Protein AF-A0A2T4RXG4-F1 (afdb_monomer)

Organism: NCBI:txid214473

Nearest PDB structures (foldseek):
  2nm2-assembly1_C  TM=9.886E-01  e=7.897E-06  Staphylococcus aureus
  5f3m-assembly1_A  TM=9.959E-01  e=1.829E-03  Bacillus anthracis str. 'Ames Ancestor'
  1nbu-assembly1_C  TM=9.431E-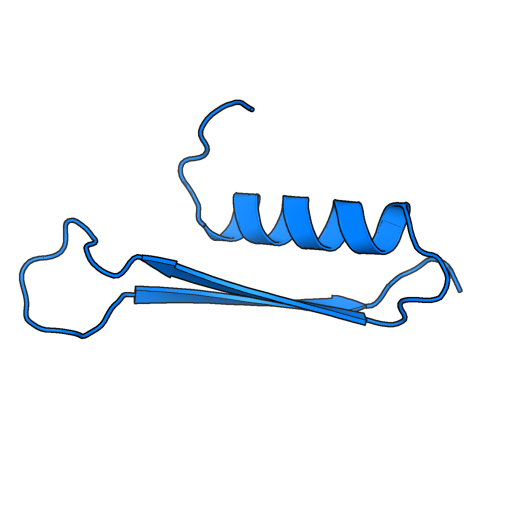01  e=3.457E-03  Mycobacterium tuberculosis
  1z9w-assembly1_A  TM=7.732E-01  e=5.284E-03  Mycobacterium tuberculosis H37Rv
  2cg8-assembly1_D-2  TM=9.631E-01  e=9.226E-01  Streptococcus pneumoniae

Solvent-accessible surface area (backbone atoms only — not comparable to full-atom values): 3740 Å² total; per-residue (Å²): 133,83,89,73,96,46,69,66,59,53,40,48,52,53,39,50,54,50,39,74,74,33,85,86,44,62,60,39,74,39,76,50,72,40,55,80,59,103,59,95,79,89,69,83,52,52,69,53,71,50,76,47,71,38,83,88,118

Sequence (57 aa):
GEPKNLLEHLAALIANRINSHYNRVLETKVRITKEVPPIPGHYDGVGVEITRVNQND

pLDDT: mean 94.79, std 7.64, range [52.53, 98.81]

Structure (mmCIF, N/CA/C/O backbone):
data_AF-A0A2T4RXG4-F1
#
_entry.id   AF-A0A2T4RXG4-F1
#
loop_
_atom_site.group_PDB
_atom_site.id
_atom_site.type_symbol
_atom_site.label_atom_id
_atom_site.label_alt_id
_atom_site.label_comp_id
_atom_site.label_asym_id
_atom_site.label_entity_id
_atom_site.label_seq_id
_atom_site.pdbx_PDB_ins_code
_atom_site.Cartn_x
_atom_site.Cartn_y
_atom_site.Cartn_z
_atom_site.occupancy
_atom_site.B_iso_or_equiv
_atom_site.auth_seq_id
_atom_site.auth_comp_id
_atom_site.auth_asym_id
_atom_site.auth_atom_id
_atom_site.pdbx_PDB_model_num
ATOM 1 N N . GLY A 1 1 ? 7.644 14.421 1.393 1.00 80.69 1 GLY A N 1
ATOM 2 C CA . GLY A 1 1 ? 7.969 13.292 2.287 1.00 80.69 1 GLY A CA 1
ATOM 3 C C . GLY A 1 1 ? 9.306 12.719 1.879 1.00 80.69 1 GLY A C 1
ATOM 4 O O . GLY A 1 1 ? 9.716 12.959 0.751 1.00 80.69 1 GLY A O 1
ATOM 5 N N . GLU A 1 2 ? 9.982 12.004 2.773 1.00 94.88 2 GLU A N 1
ATOM 6 C CA . GLU A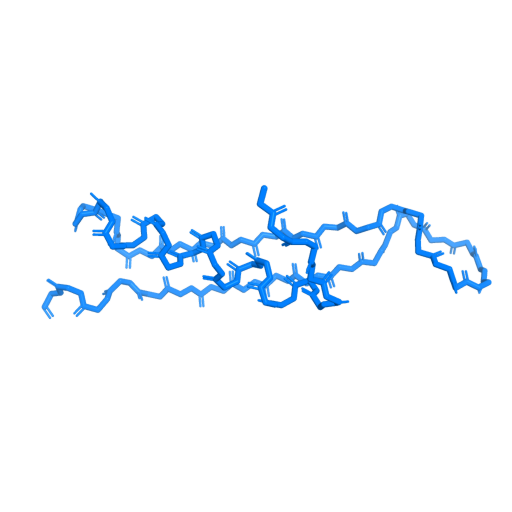 1 2 ? 11.284 11.403 2.460 1.00 94.88 2 GLU A CA 1
ATOM 7 C C . GLU A 1 2 ? 11.146 10.185 1.530 1.00 94.88 2 GLU A C 1
ATOM 9 O O . GLU A 1 2 ? 10.273 9.345 1.788 1.00 94.88 2 GLU A O 1
ATOM 14 N N . PRO A 1 3 ? 11.987 10.055 0.485 1.00 95.94 3 PRO A N 1
ATOM 15 C CA . PRO A 1 3 ? 12.001 8.883 -0.387 1.00 95.94 3 PRO A CA 1
ATOM 16 C C . PRO A 1 3 ? 12.211 7.576 0.388 1.00 95.94 3 PRO A C 1
ATOM 18 O O . PRO A 1 3 ? 12.905 7.537 1.405 1.00 95.94 3 PRO A O 1
ATOM 21 N N . LYS A 1 4 ? 11.617 6.487 -0.107 1.00 96.50 4 LYS A N 1
ATOM 22 C CA . LYS A 1 4 ? 11.770 5.133 0.444 1.00 96.50 4 LYS A CA 1
ATOM 23 C C . LYS A 1 4 ? 12.235 4.182 -0.652 1.00 96.50 4 LYS A C 1
ATOM 25 O O . LYS A 1 4 ? 11.848 4.333 -1.806 1.00 96.50 4 LYS A O 1
ATOM 30 N N . ASN A 1 5 ? 13.038 3.193 -0.268 1.00 96.75 5 ASN A N 1
ATOM 31 C CA . ASN A 1 5 ? 13.621 2.227 -1.205 1.00 96.75 5 ASN A CA 1
ATOM 32 C C . ASN A 1 5 ? 12.635 1.127 -1.623 1.00 96.75 5 ASN A C 1
ATOM 34 O O . ASN A 1 5 ? 12.755 0.577 -2.712 1.00 96.75 5 ASN A O 1
ATOM 38 N N . LEU A 1 6 ? 11.678 0.804 -0.750 1.00 98.06 6 LEU A N 1
ATOM 39 C CA . LEU A 1 6 ? 10.766 -0.327 -0.899 1.00 98.06 6 LEU A CA 1
ATOM 40 C C . LEU A 1 6 ? 9.333 0.156 -1.126 1.00 98.06 6 LEU A C 1
ATOM 42 O O . LEU A 1 6 ? 8.846 1.025 -0.390 1.00 98.06 6 LEU A O 1
ATOM 46 N N . LEU A 1 7 ? 8.644 -0.439 -2.103 1.00 98.31 7 LEU A N 1
ATOM 47 C CA . LEU A 1 7 ? 7.227 -0.157 -2.352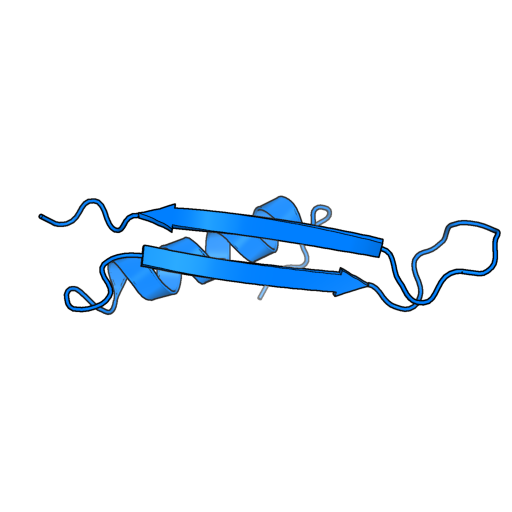 1.00 98.31 7 LEU A CA 1
ATOM 48 C C . LEU A 1 7 ? 6.366 -0.646 -1.182 1.00 98.31 7 LEU A C 1
ATOM 50 O O . LEU A 1 7 ? 5.365 -0.024 -0.850 1.00 98.31 7 LEU A O 1
ATOM 54 N N . GLU A 1 8 ? 6.805 -1.698 -0.499 1.00 98.50 8 GLU A N 1
ATOM 55 C CA . GLU A 1 8 ? 6.196 -2.276 0.694 1.00 98.50 8 GLU A CA 1
ATOM 56 C C . GLU A 1 8 ? 6.133 -1.260 1.834 1.00 98.50 8 GLU A C 1
ATOM 58 O O . GLU A 1 8 ? 5.104 -1.124 2.495 1.00 98.50 8 GLU A O 1
ATOM 63 N N . HIS A 1 9 ? 7.216 -0.501 2.041 1.00 98.12 9 HIS A N 1
ATOM 64 C CA . HIS A 1 9 ? 7.256 0.537 3.068 1.00 98.12 9 HIS A CA 1
ATOM 65 C C . HIS A 1 9 ? 6.256 1.646 2.736 1.00 98.12 9 HIS A C 1
ATOM 67 O O . HIS A 1 9 ? 5.519 2.101 3.609 1.00 98.12 9 HIS A O 1
ATOM 73 N N . LEU A 1 10 ? 6.198 2.067 1.471 1.00 98.06 10 LEU A N 1
ATOM 74 C CA . LEU A 1 10 ? 5.254 3.091 1.038 1.00 98.06 10 LEU A CA 1
ATOM 75 C C . LEU A 1 10 ? 3.801 2.608 1.157 1.00 98.06 10 LEU A C 1
ATOM 77 O O . LEU A 1 10 ? 2.964 3.329 1.698 1.00 98.06 10 LEU A O 1
ATOM 81 N N . ALA A 1 11 ? 3.512 1.380 0.726 1.00 98.50 11 ALA A N 1
ATOM 82 C CA . ALA A 1 11 ? 2.187 0.783 0.833 1.00 98.50 11 ALA A CA 1
ATOM 83 C C . ALA A 1 11 ? 1.744 0.681 2.300 1.00 98.50 11 ALA A C 1
ATOM 85 O O . ALA A 1 11 ? 0.618 1.054 2.630 1.00 98.50 11 ALA A O 1
ATOM 86 N N . ALA A 1 12 ? 2.644 0.262 3.196 1.00 97.88 12 ALA A N 1
ATOM 87 C CA . ALA A 1 12 ? 2.378 0.202 4.628 1.00 97.88 12 ALA A CA 1
ATOM 88 C C . ALA A 1 12 ? 2.123 1.590 5.235 1.00 97.88 12 ALA A C 1
ATOM 90 O O . ALA A 1 12 ? 1.193 1.738 6.022 1.00 97.88 12 ALA A O 1
ATOM 91 N N . LEU A 1 13 ? 2.893 2.616 4.853 1.00 97.44 13 LEU A N 1
ATOM 92 C CA . LEU A 1 13 ? 2.659 3.990 5.309 1.00 97.44 13 LEU A CA 1
ATOM 93 C C . LEU A 1 13 ? 1.278 4.505 4.892 1.00 97.44 13 LEU A C 1
ATOM 95 O O . LEU A 1 13 ? 0.590 5.118 5.708 1.00 97.44 13 LEU A O 1
ATOM 99 N N . ILE A 1 14 ? 0.866 4.246 3.648 1.00 97.69 14 ILE A N 1
ATOM 100 C CA . ILE A 1 14 ? -0.458 4.630 3.144 1.00 97.69 14 ILE A CA 1
ATOM 101 C C . ILE A 1 14 ? -1.552 3.899 3.929 1.00 97.69 14 ILE A C 1
ATOM 103 O O . ILE A 1 14 ? -2.446 4.549 4.469 1.00 97.69 14 ILE A O 1
ATOM 107 N N . ALA A 1 15 ? -1.456 2.570 4.042 1.00 97.81 15 ALA A N 1
ATOM 108 C CA . ALA A 1 15 ? -2.455 1.761 4.737 1.00 97.81 15 ALA A CA 1
ATOM 109 C C . ALA A 1 15 ? -2.595 2.166 6.212 1.00 97.81 15 ALA A C 1
ATOM 111 O O . ALA A 1 15 ? -3.705 2.377 6.696 1.00 97.81 15 ALA A O 1
ATOM 112 N N . ASN A 1 16 ? -1.470 2.358 6.906 1.00 96.44 16 ASN A N 1
ATOM 113 C CA . ASN A 1 16 ? -1.458 2.780 8.303 1.00 96.44 16 ASN A CA 1
ATOM 114 C C . ASN A 1 16 ? -2.069 4.169 8.478 1.00 96.44 16 ASN A C 1
ATOM 116 O O . ASN A 1 16 ? -2.845 4.371 9.404 1.00 96.44 16 ASN A O 1
ATOM 120 N N . ARG A 1 17 ? -1.758 5.114 7.582 1.00 96.56 17 ARG A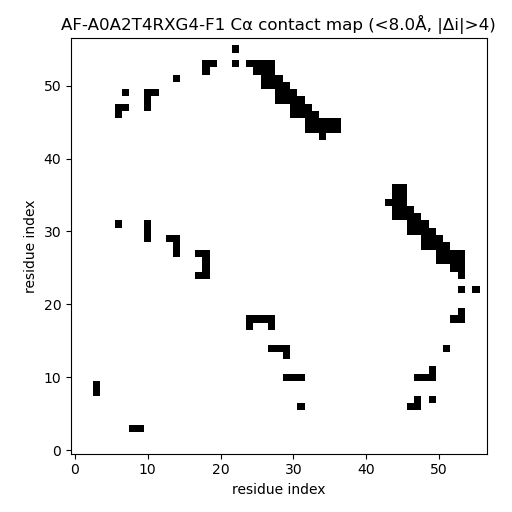 N 1
ATOM 121 C CA . ARG A 1 17 ? -2.326 6.462 7.642 1.00 96.56 17 ARG A CA 1
ATOM 122 C C . ARG A 1 17 ? -3.836 6.453 7.405 1.00 96.56 17 ARG A C 1
ATOM 124 O O . ARG A 1 17 ? -4.549 7.198 8.061 1.00 96.56 17 ARG A O 1
ATOM 131 N N . ILE A 1 18 ? -4.349 5.618 6.507 1.00 96.88 18 ILE A N 1
ATOM 132 C CA . ILE A 1 18 ? -5.800 5.499 6.315 1.00 96.88 18 ILE A CA 1
ATOM 133 C C . ILE A 1 18 ? -6.446 4.882 7.564 1.00 96.88 18 ILE A C 1
ATOM 135 O O . ILE A 1 18 ? -7.339 5.494 8.150 1.00 96.88 18 ILE A O 1
ATOM 139 N N . ASN A 1 19 ? -5.946 3.733 8.027 1.00 95.75 19 ASN A N 1
ATOM 140 C CA . ASN A 1 19 ? -6.511 3.028 9.182 1.00 95.75 19 ASN A CA 1
ATOM 141 C C . ASN A 1 19 ? -6.463 3.872 10.472 1.00 95.75 19 ASN A C 1
ATOM 143 O O . ASN A 1 19 ? -7.420 3.868 11.244 1.00 95.75 19 ASN A O 1
ATOM 147 N N . SER A 1 20 ? -5.390 4.645 10.696 1.00 95.00 20 SER A N 1
ATOM 148 C CA . SER A 1 20 ? -5.239 5.470 11.903 1.00 95.00 20 SER A CA 1
ATOM 149 C C . SER A 1 20 ? -6.122 6.716 11.914 1.00 95.00 20 SER A C 1
ATOM 151 O O . SER A 1 20 ? -6.436 7.229 12.984 1.00 95.00 20 SER A O 1
ATOM 153 N N . HIS A 1 21 ? -6.479 7.247 10.742 1.00 96.00 21 HIS A N 1
ATOM 154 C CA . HIS A 1 21 ? -7.275 8.470 10.633 1.00 96.00 21 HIS A CA 1
ATOM 155 C C . HIS A 1 21 ? -8.778 8.202 10.499 1.00 96.00 21 HIS A C 1
ATOM 157 O O . HIS A 1 21 ? -9.576 9.064 10.867 1.00 96.00 21 HIS A O 1
ATOM 163 N N . TYR A 1 22 ? -9.174 7.032 9.991 1.00 94.75 22 TYR A N 1
ATOM 164 C CA . TYR A 1 22 ? -10.571 6.714 9.708 1.00 94.75 22 TYR A CA 1
ATOM 165 C C . TYR A 1 22 ? -10.988 5.412 10.395 1.00 94.75 22 TYR A C 1
ATOM 167 O O . TYR A 1 22 ? -10.842 4.325 9.846 1.00 94.75 22 TYR A O 1
ATOM 175 N N . ASN A 1 23 ? -11.588 5.529 11.580 1.00 91.94 23 ASN A N 1
ATOM 176 C CA . ASN A 1 23 ? -12.095 4.388 12.353 1.00 91.94 23 ASN A CA 1
ATOM 177 C C . ASN A 1 23 ? -13.215 3.594 11.654 1.00 91.94 23 ASN A C 1
ATOM 179 O O . ASN A 1 23 ? -13.442 2.443 11.985 1.00 91.94 23 ASN A O 1
ATOM 183 N N . ARG A 1 24 ? -13.912 4.184 10.674 1.00 95.00 24 ARG A N 1
ATOM 184 C CA . ARG A 1 24 ? -14.946 3.491 9.882 1.00 95.00 24 ARG A CA 1
ATOM 185 C C . ARG A 1 24 ? -14.384 2.603 8.773 1.00 95.00 24 ARG A C 1
ATOM 187 O O . ARG A 1 24 ? -15.136 1.847 8.166 1.00 95.00 24 ARG A O 1
ATOM 194 N N . VAL A 1 25 ? -13.098 2.736 8.453 1.00 95.94 25 VAL A N 1
ATOM 195 C CA . VAL A 1 25 ? -12.443 1.866 7.475 1.00 95.94 25 VAL A CA 1
ATOM 196 C C . VAL A 1 25 ? -12.070 0.578 8.194 1.00 95.94 25 VAL A C 1
ATOM 198 O O . VAL A 1 25 ? -11.209 0.605 9.063 1.00 95.94 25 VAL A O 1
ATOM 201 N N . LEU A 1 26 ? -12.713 -0.533 7.834 1.00 96.19 26 LEU A N 1
ATOM 202 C CA . LEU A 1 26 ? -12.458 -1.849 8.436 1.00 96.19 26 LEU A CA 1
ATOM 203 C C . LEU A 1 26 ? -11.177 -2.492 7.896 1.00 96.19 26 LEU A C 1
ATOM 205 O O . LEU A 1 26 ? -10.472 -3.210 8.596 1.00 96.19 26 LEU A O 1
ATOM 209 N N . GLU A 1 27 ? -10.862 -2.229 6.632 1.00 97.19 27 GLU A N 1
ATOM 210 C CA . GLU A 1 27 ? -9.711 -2.791 5.942 1.00 97.19 27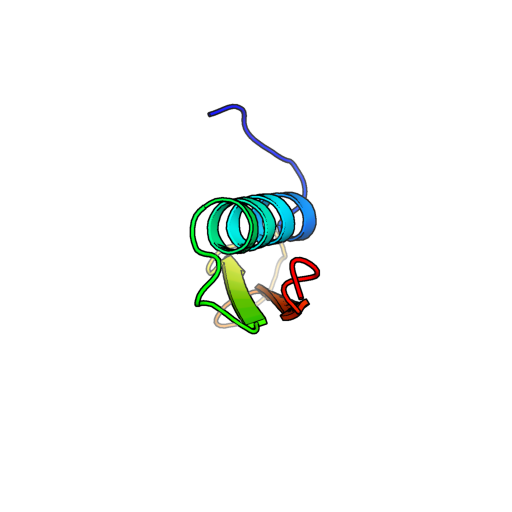 GLU A CA 1
ATOM 211 C C . GLU A 1 27 ? -9.248 -1.828 4.852 1.00 97.19 27 GLU A C 1
ATOM 213 O O . GLU A 1 27 ? -10.060 -1.223 4.151 1.00 97.19 27 GLU A O 1
ATOM 218 N N . THR A 1 28 ? -7.932 -1.715 4.686 1.00 98.12 28 THR A N 1
ATOM 219 C CA . THR A 1 28 ? -7.317 -0.955 3.601 1.00 98.12 28 THR A CA 1
ATOM 220 C C . THR A 1 28 ? -6.496 -1.878 2.711 1.00 98.12 28 THR A C 1
ATOM 222 O O . THR A 1 28 ? -5.549 -2.526 3.168 1.00 98.12 28 THR A O 1
ATOM 225 N N . LYS A 1 29 ? -6.815 -1.884 1.413 1.00 98.56 29 LYS A N 1
ATOM 226 C CA . LYS A 1 29 ? -6.022 -2.532 0.365 1.00 98.56 29 LYS A CA 1
ATOM 227 C C . LYS A 1 29 ? -5.257 -1.479 -0.437 1.00 98.56 29 LYS A C 1
ATOM 229 O O . LYS A 1 29 ? -5.854 -0.532 -0.942 1.00 98.56 29 LYS A O 1
ATOM 234 N N . VAL A 1 30 ? -3.941 -1.645 -0.559 1.00 98.62 30 VAL A N 1
ATOM 235 C CA . VAL A 1 30 ? -3.059 -0.725 -1.294 1.00 98.62 30 VAL A CA 1
ATOM 236 C C . VAL A 1 30 ? -2.284 -1.502 -2.342 1.00 98.62 30 VAL A C 1
ATOM 238 O O . VAL A 1 30 ? -1.555 -2.431 -2.002 1.00 98.62 30 VAL A O 1
ATOM 241 N N . ARG A 1 31 ? -2.395 -1.075 -3.601 1.00 98.62 31 ARG A N 1
ATOM 242 C CA . ARG A 1 31 ? -1.617 -1.586 -4.730 1.00 98.62 31 ARG A CA 1
ATOM 243 C C . ARG A 1 31 ? -0.703 -0.486 -5.254 1.00 98.62 31 ARG A C 1
ATOM 245 O O . ARG A 1 31 ? -1.173 0.606 -5.563 1.00 98.62 31 ARG A O 1
ATOM 252 N N . ILE A 1 32 ? 0.587 -0.777 -5.384 1.00 98.50 32 ILE A N 1
ATOM 253 C CA . ILE A 1 32 ? 1.576 0.134 -5.967 1.00 98.50 32 ILE A CA 1
ATOM 254 C C . ILE A 1 32 ? 2.254 -0.581 -7.123 1.00 98.50 32 ILE A C 1
ATOM 256 O O . ILE A 1 32 ? 2.858 -1.632 -6.925 1.00 98.50 32 ILE A O 1
ATOM 260 N N . THR A 1 33 ? 2.174 0.007 -8.316 1.00 98.25 33 THR A N 1
ATOM 261 C CA . THR A 1 33 ? 2.836 -0.497 -9.524 1.00 98.25 33 THR A CA 1
ATOM 262 C C . THR A 1 33 ? 3.879 0.515 -9.975 1.00 98.25 33 THR A C 1
ATOM 264 O O . THR A 1 33 ? 3.596 1.705 -10.084 1.00 98.25 33 THR A O 1
ATOM 267 N N . LYS A 1 34 ? 5.097 0.042 -10.222 1.00 97.62 34 LYS A N 1
ATOM 268 C CA . LYS A 1 34 ? 6.142 0.762 -10.935 1.00 97.62 34 LYS A CA 1
ATOM 269 C C . LYS A 1 34 ? 6.118 0.280 -12.381 1.00 97.62 34 LYS A C 1
ATOM 271 O O . LYS A 1 34 ? 6.571 -0.826 -12.667 1.00 97.62 34 LYS A O 1
ATOM 276 N N . GLU A 1 35 ? 5.569 1.112 -13.261 1.00 97.00 35 GLU A N 1
ATOM 277 C CA . GLU A 1 35 ? 5.440 0.817 -14.697 1.00 97.00 35 GLU A CA 1
ATOM 278 C C . GLU A 1 35 ? 6.813 0.657 -15.364 1.00 97.00 35 GLU A C 1
ATOM 280 O O . GLU A 1 35 ? 7.010 -0.233 -16.180 1.00 97.00 35 GLU A O 1
ATOM 285 N N . VAL A 1 36 ? 7.806 1.452 -14.941 1.00 95.12 36 VAL A N 1
ATOM 286 C CA . VAL A 1 36 ? 9.172 1.419 -15.493 1.00 95.12 36 VAL A CA 1
ATOM 287 C C . VAL A 1 36 ? 10.208 1.173 -14.382 1.00 95.12 36 VAL A C 1
ATOM 289 O O . VAL A 1 36 ? 10.842 2.108 -13.876 1.00 95.12 36 VAL A O 1
ATOM 292 N N . PRO A 1 37 ? 10.368 -0.070 -13.896 1.00 94.00 37 PRO A N 1
ATOM 293 C CA . PRO A 1 37 ? 11.429 -0.440 -12.976 1.00 94.00 37 PRO A CA 1
ATOM 294 C C . PRO A 1 37 ? 12.748 -0.656 -13.749 1.00 94.00 37 PRO A C 1
ATOM 296 O O . PRO A 1 37 ? 12.736 -0.952 -14.941 1.00 94.00 37 PRO A O 1
ATOM 299 N N . PRO A 1 38 ? 13.911 -0.523 -13.089 1.00 94.44 38 PRO A N 1
ATOM 300 C CA . PRO A 1 38 ? 15.216 -0.736 -13.715 1.00 94.44 38 PRO A CA 1
ATOM 301 C C . PRO A 1 38 ? 15.519 -2.238 -13.868 1.00 94.44 38 PRO A C 1
ATOM 303 O O . PRO A 1 38 ? 16.504 -2.740 -13.334 1.00 94.44 38 PRO A O 1
ATOM 306 N N . ILE A 1 39 ? 14.637 -2.971 -14.546 1.00 96.06 39 ILE A N 1
ATOM 307 C CA . ILE A 1 39 ? 14.762 -4.407 -14.804 1.00 96.06 39 ILE A CA 1
ATOM 308 C C . ILE A 1 39 ? 14.720 -4.591 -16.326 1.00 96.06 39 ILE A C 1
ATOM 310 O O . ILE A 1 39 ? 13.723 -4.234 -16.950 1.00 96.06 39 ILE A O 1
ATOM 314 N N . PRO A 1 40 ? 15.771 -5.120 -16.966 1.00 94.88 40 PRO A N 1
ATOM 315 C CA . PRO A 1 40 ? 15.729 -5.390 -18.399 1.00 94.88 40 PRO A CA 1
ATOM 316 C C . PRO A 1 40 ? 14.599 -6.368 -18.745 1.00 94.88 40 PRO A C 1
ATOM 318 O O . PRO A 1 40 ? 14.507 -7.443 -18.155 1.00 94.88 40 PRO A O 1
ATOM 321 N N . GLY A 1 41 ? 13.743 -6.005 -19.697 1.00 92.69 41 GLY A N 1
ATOM 322 C CA . GLY A 1 41 ? 12.643 -6.850 -20.158 1.00 92.69 41 GLY A CA 1
ATOM 323 C C . GLY A 1 41 ? 11.438 -6.045 -20.632 1.00 92.69 41 GLY A C 1
ATOM 324 O O . GLY A 1 41 ? 11.422 -4.819 -20.543 1.00 92.69 41 GLY A O 1
ATOM 325 N N . HIS A 1 42 ? 10.432 -6.759 -21.132 1.00 93.44 42 HIS A N 1
ATOM 326 C CA . HIS A 1 42 ? 9.141 -6.196 -21.510 1.00 93.44 42 HIS A CA 1
ATOM 327 C C . HIS A 1 42 ? 8.069 -6.740 -20.570 1.00 93.44 42 HIS A C 1
ATOM 329 O O . HIS A 1 42 ? 7.868 -7.950 -20.485 1.00 93.44 42 HIS A O 1
ATOM 335 N N . TYR A 1 43 ? 7.418 -5.842 -19.848 1.00 95.44 43 TYR A N 1
ATOM 336 C CA . TYR A 1 43 ? 6.296 -6.113 -18.959 1.00 95.44 43 TYR A CA 1
ATOM 337 C C . TYR A 1 43 ? 5.593 -4.775 -18.697 1.00 95.44 43 TYR A C 1
ATOM 339 O O . TYR A 1 43 ? 6.226 -3.722 -18.773 1.00 95.44 43 TYR A O 1
ATOM 347 N N . ASP A 1 44 ? 4.299 -4.809 -18.388 1.00 96.06 44 ASP A N 1
ATOM 348 C CA . ASP A 1 44 ? 3.505 -3.583 -18.193 1.00 96.06 44 ASP A CA 1
ATOM 349 C C . ASP A 1 44 ? 3.860 -2.851 -16.885 1.00 96.06 44 ASP A C 1
ATOM 351 O O . ASP A 1 44 ? 3.647 -1.651 -16.735 1.00 96.06 44 ASP A O 1
ATOM 355 N N . GLY A 1 45 ? 4.413 -3.579 -15.914 1.00 96.56 45 GLY A N 1
ATOM 356 C CA . GLY A 1 45 ? 4.916 -3.031 -14.663 1.00 96.56 45 GLY A CA 1
ATOM 357 C C . GLY A 1 45 ? 5.171 -4.115 -13.624 1.00 96.56 45 GLY A C 1
ATOM 358 O O . GLY A 1 45 ? 4.742 -5.260 -13.764 1.00 96.56 45 GLY A O 1
ATOM 359 N N . VAL A 1 46 ? 5.860 -3.741 -12.549 1.00 97.50 46 VAL A N 1
ATOM 360 C CA . VAL A 1 46 ? 6.060 -4.596 -11.368 1.00 97.50 46 VAL A CA 1
ATOM 361 C C . VAL A 1 46 ? 5.592 -3.861 -10.126 1.00 97.50 46 VAL A C 1
ATOM 363 O O . VAL A 1 46 ? 5.642 -2.634 -10.070 1.00 97.50 46 VAL A O 1
ATOM 366 N N . GLY A 1 47 ? 5.134 -4.575 -9.107 1.00 98.06 47 GLY A N 1
ATOM 367 C CA . GLY A 1 47 ? 4.543 -3.909 -7.960 1.00 98.06 47 GLY A CA 1
ATOM 368 C C . GLY A 1 47 ? 4.258 -4.819 -6.787 1.00 98.06 47 GLY A C 1
ATOM 369 O O . GLY A 1 47 ? 4.521 -6.018 -6.830 1.00 98.06 47 GLY A O 1
ATOM 370 N N . VAL A 1 48 ? 3.687 -4.214 -5.751 1.00 98.62 48 VAL A N 1
ATOM 371 C CA . VAL A 1 48 ? 3.221 -4.902 -4.547 1.00 98.62 48 VAL A CA 1
ATOM 372 C C . VAL A 1 48 ? 1.769 -4.542 -4.277 1.00 98.62 48 VAL A C 1
ATOM 374 O O . VAL A 1 48 ? 1.316 -3.434 -4.574 1.00 98.62 48 VAL A O 1
ATOM 377 N N . GLU A 1 49 ? 1.046 -5.479 -3.680 1.00 98.81 49 GLU A N 1
ATOM 378 C CA . GLU A 1 49 ? -0.296 -5.263 -3.160 1.00 98.81 49 GLU A CA 1
ATOM 379 C C . GLU A 1 49 ? -0.345 -5.785 -1.727 1.00 98.81 49 GLU A C 1
ATOM 381 O O . GLU A 1 49 ? 0.090 -6.902 -1.453 1.00 98.81 49 GLU A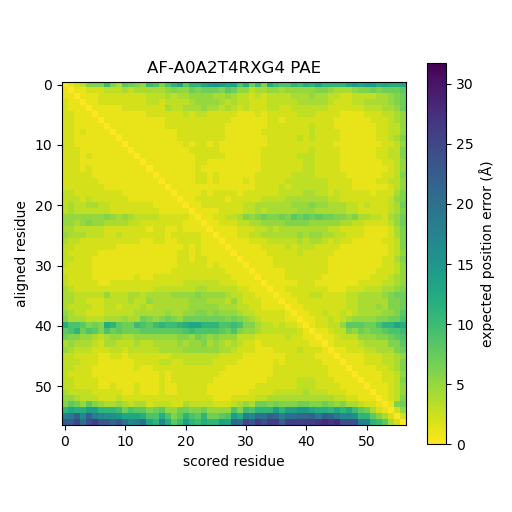 O 1
ATOM 386 N N . ILE A 1 50 ? -0.847 -4.963 -0.809 1.00 98.50 50 ILE A N 1
ATOM 387 C CA . ILE A 1 50 ? -1.055 -5.353 0.584 1.00 98.50 50 ILE A CA 1
ATOM 388 C C . ILE A 1 50 ? -2.506 -5.135 0.974 1.00 98.50 50 ILE A C 1
ATOM 390 O O . ILE A 1 50 ? -3.177 -4.240 0.463 1.00 98.50 50 ILE A O 1
ATOM 394 N N . THR A 1 51 ? -2.954 -5.924 1.940 1.00 98.38 51 THR A N 1
ATOM 395 C CA . THR A 1 51 ? -4.238 -5.750 2.614 1.00 98.38 51 THR A CA 1
ATOM 396 C C . THR A 1 51 ? -3.975 -5.667 4.116 1.00 98.38 51 THR A C 1
ATOM 398 O O . THR A 1 51 ? -3.248 -6.502 4.656 1.00 98.38 51 THR A O 1
ATOM 401 N N . ARG A 1 52 ? -4.495 -4.632 4.788 1.00 97.00 52 ARG A N 1
ATOM 402 C CA . ARG A 1 52 ? -4.380 -4.452 6.243 1.00 97.00 52 ARG A CA 1
ATOM 403 C C . ARG A 1 52 ? -5.728 -4.136 6.870 1.00 97.00 52 ARG A C 1
ATOM 405 O O . ARG A 1 52 ? -6.304 -3.080 6.612 1.00 97.00 52 ARG A O 1
ATOM 412 N N . VAL A 1 53 ? -6.153 -5.020 7.765 1.00 96.50 53 VAL A N 1
ATOM 413 C CA . VAL A 1 53 ? -7.306 -4.815 8.644 1.00 96.50 53 VAL A CA 1
ATOM 414 C C . VAL A 1 53 ? -7.005 -3.680 9.623 1.00 96.50 53 VAL A C 1
ATOM 416 O O . VAL A 1 53 ? -5.870 -3.528 10.091 1.00 96.50 53 VAL A O 1
ATOM 419 N N . ASN A 1 54 ? -8.006 -2.853 9.895 1.00 93.12 54 ASN A N 1
ATOM 420 C CA . ASN A 1 54 ? -7.933 -1.830 10.921 1.00 93.12 54 ASN A CA 1
ATOM 421 C C . ASN A 1 54 ? -8.082 -2.493 12.295 1.00 93.12 54 ASN A C 1
ATOM 423 O O . ASN A 1 54 ? -9.046 -3.204 12.536 1.00 93.12 54 ASN A O 1
ATOM 427 N N . GLN A 1 55 ? -7.107 -2.294 13.182 1.00 80.88 55 GLN A N 1
ATOM 428 C CA . GLN A 1 55 ? -7.074 -2.938 14.503 1.00 80.88 55 GLN A CA 1
ATOM 429 C C . GLN A 1 55 ? -7.769 -2.107 15.596 1.00 80.88 55 GLN A C 1
ATOM 431 O O . GLN A 1 55 ? -7.562 -2.366 16.775 1.00 80.88 55 GLN A O 1
ATOM 436 N N . ASN A 1 56 ? -8.539 -1.085 15.215 1.00 66.25 56 ASN A N 1
ATOM 437 C CA . ASN A 1 56 ? -9.191 -0.155 16.141 1.00 66.25 56 ASN A CA 1
ATOM 438 C C . ASN A 1 56 ? -10.583 -0.613 16.632 1.00 66.25 56 ASN A C 1
ATOM 440 O O . ASN A 1 56 ? -11.293 0.214 17.204 1.00 66.25 56 ASN A O 1
ATOM 444 N N . ASP A 1 57 ? -10.949 -1.882 16.427 1.00 52.53 57 ASP A N 1
ATOM 445 C CA . ASP A 1 57 ? -12.156 -2.503 17.000 1.00 52.53 57 ASP A CA 1
ATOM 446 C C . ASP A 1 57 ? -11.826 -3.333 18.251 1.00 52.53 57 ASP A C 1
ATOM 448 O O . ASP A 1 57 ? 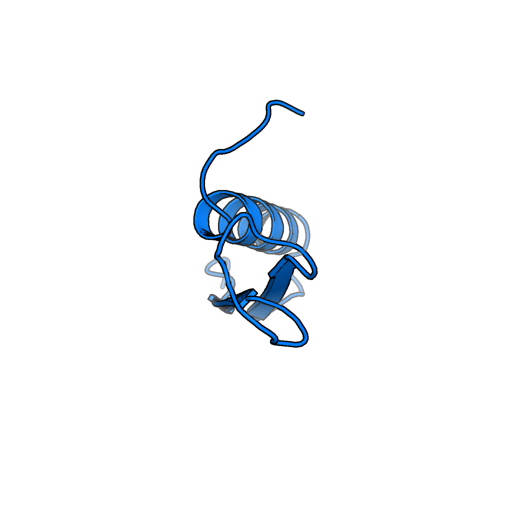-10.900 -4.179 18.181 1.00 52.53 57 ASP A O 1
#

Secondary structure (DSSP, 8-state):
----S-HHHHHHHHHHHHHHH-TT--EEEEEEEESS-S-SS--S-EEEEEEEE----

Radius of gyration: 13.77 Å; Cα contacts (8 Å, |Δi|>4): 69; chains: 1; bounding box: 31×20×38 Å

InterPro domains:
  IPR006157 Dihydroneopteri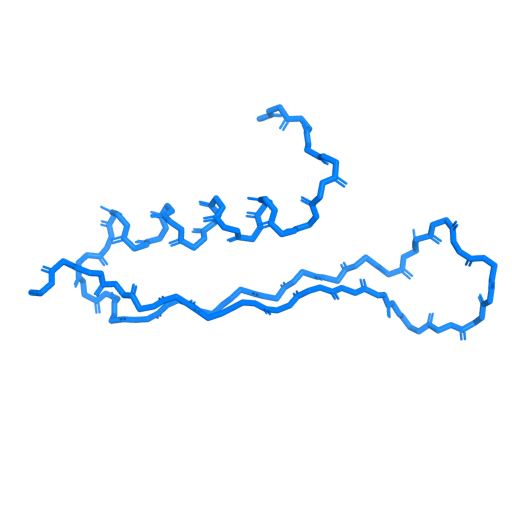n aldolase/epi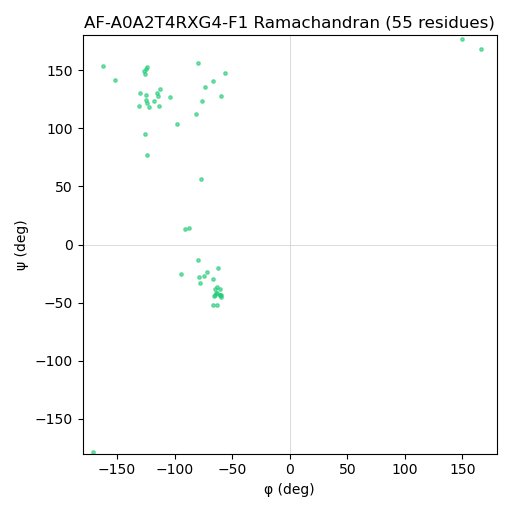merase domain [PF02152] (3-51)
  IPR043133 GTP cyclohydrolase I, C-terminal/NADPH-dependent 7-cyano-7-deazaguanine reductase [G3DSA:3.30.1130.10] (1-54)

Mean predicted aligned error: 3.26 Å

Foldseek 3Di:
DDDDPDLVVVQVVVQCVCLVVDVPDQKDKDKDWDQDDPDPDDDRTDTDIDMDGRPND